Protein AF-A0A6C0IT51-F1 (afdb_monomer_lite)

Foldseek 3Di:
DDDDDPPPPPPPDCPPDPQPFDQDPVRDTASEQEDDLCLQQDDPVGDRRYAAYPVRDHNVQWDQDPNDIDGPVCVVVCVVPVVCVQQQWDDDPPDPDTDGDDDDPPDPPPPPPPDD

Structure (mmCIF, N/CA/C/O backbone):
data_AF-A0A6C0IT51-F1
#
_entry.id   AF-A0A6C0IT51-F1
#
loop_
_atom_site.group_PDB
_atom_site.id
_atom_site.type_symbol
_atom_site.label_atom_id
_atom_site.label_alt_id
_atom_site.label_comp_id
_atom_site.label_asym_id
_atom_site.label_entity_id
_atom_site.label_seq_id
_atom_site.pdbx_PDB_ins_code
_atom_site.Cartn_x
_atom_site.Cartn_y
_atom_site.Cartn_z
_atom_site.occupancy
_atom_site.B_iso_or_equiv
_atom_site.auth_seq_id
_atom_site.auth_comp_id
_atom_site.auth_asym_id
_atom_site.auth_atom_id
_atom_site.pdbx_PDB_model_num
ATOM 1 N N . MET A 1 1 ? 25.905 -51.173 -54.028 1.00 41.44 1 MET A N 1
ATOM 2 C CA . MET A 1 1 ? 26.150 -50.757 -52.637 1.00 41.44 1 MET A CA 1
ATOM 3 C C . MET A 1 1 ? 25.634 -49.344 -52.518 1.00 41.44 1 MET A C 1
ATOM 5 O O . MET A 1 1 ? 26.026 -48.510 -53.316 1.00 41.44 1 MET A O 1
ATOM 9 N N . SER A 1 2 ? 24.638 -49.159 -51.663 1.00 43.78 2 SER A N 1
ATOM 10 C CA . SER A 1 2 ? 23.964 -47.894 -51.388 1.00 43.78 2 SER A CA 1
ATOM 11 C C . SER A 1 2 ? 24.904 -46.983 -50.609 1.00 43.78 2 SER A C 1
ATOM 13 O O . SER A 1 2 ? 25.292 -47.324 -49.494 1.00 43.78 2 SER A O 1
ATOM 15 N N . GLU A 1 3 ? 25.291 -45.867 -51.215 1.00 51.34 3 GLU A N 1
ATOM 16 C CA . GLU A 1 3 ? 26.036 -44.810 -50.540 1.00 51.34 3 GLU A CA 1
ATOM 17 C C . GLU A 1 3 ? 25.063 -44.067 -49.621 1.00 51.34 3 GLU A C 1
ATOM 19 O O . GLU A 1 3 ? 24.093 -43.457 -50.066 1.00 51.34 3 GLU A O 1
ATOM 24 N N . GLU A 1 4 ? 25.267 -44.231 -48.316 1.00 54.91 4 GLU A N 1
ATOM 25 C CA . GLU A 1 4 ? 24.494 -43.570 -47.274 1.00 54.91 4 GLU A CA 1
ATOM 26 C C . GLU A 1 4 ? 24.822 -42.072 -47.287 1.00 54.91 4 GLU A C 1
ATOM 28 O O . GLU A 1 4 ? 25.916 -41.650 -46.909 1.00 54.91 4 GLU A O 1
ATOM 33 N N . GLU A 1 5 ? 23.863 -41.260 -47.736 1.00 49.94 5 GLU A N 1
ATOM 34 C CA . GLU A 1 5 ? 23.883 -39.809 -47.570 1.00 49.94 5 GLU A CA 1
ATOM 35 C C . GLU A 1 5 ? 23.868 -39.472 -46.076 1.00 49.94 5 GLU A C 1
ATOM 37 O O . GLU A 1 5 ? 22.818 -39.455 -45.423 1.00 49.94 5 GLU A O 1
ATOM 42 N N . VAL A 1 6 ? 25.049 -39.183 -45.530 1.00 56.72 6 VAL A N 1
ATOM 43 C CA . VAL A 1 6 ? 25.208 -38.602 -44.198 1.00 56.72 6 VAL A CA 1
ATOM 44 C C . VAL A 1 6 ? 24.621 -37.193 -44.241 1.00 56.72 6 VAL A C 1
ATOM 46 O O . VAL A 1 6 ? 25.297 -36.214 -44.553 1.00 56.72 6 VAL A O 1
ATOM 49 N N .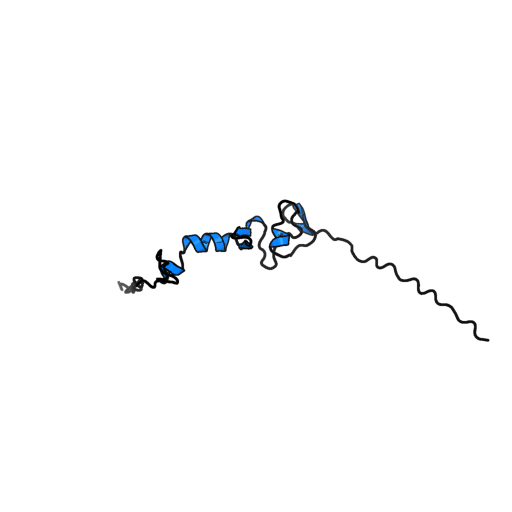 HIS A 1 7 ? 23.323 -37.102 -43.963 1.00 50.97 7 HIS A N 1
ATOM 50 C CA . HIS A 1 7 ? 22.640 -35.847 -43.702 1.00 50.97 7 HIS A CA 1
ATOM 51 C C . HIS A 1 7 ? 23.282 -35.220 -42.464 1.00 50.97 7 HIS A C 1
ATOM 53 O O . HIS A 1 7 ? 22.990 -35.594 -41.324 1.00 50.97 7 HIS A O 1
ATOM 59 N N . ASN A 1 8 ? 24.185 -34.271 -42.701 1.00 60.81 8 ASN A N 1
ATOM 60 C CA . ASN A 1 8 ? 24.641 -33.331 -41.694 1.00 60.81 8 ASN A CA 1
ATOM 61 C C . ASN A 1 8 ? 23.416 -32.544 -41.224 1.00 60.81 8 ASN A C 1
ATOM 63 O O . ASN A 1 8 ? 23.010 -31.565 -41.844 1.00 60.81 8 ASN A O 1
ATOM 67 N N . ASN A 1 9 ? 22.807 -33.003 -40.133 1.00 58.25 9 ASN A N 1
ATOM 68 C CA . ASN A 1 9 ? 21.866 -32.208 -39.364 1.00 58.25 9 ASN A CA 1
ATOM 69 C C . ASN A 1 9 ? 22.667 -31.086 -38.691 1.00 58.25 9 ASN A C 1
ATOM 71 O O . ASN A 1 9 ? 23.045 -31.191 -37.523 1.00 58.25 9 ASN A O 1
ATOM 75 N N . GLU A 1 10 ? 22.964 -30.034 -39.454 1.00 49.19 10 GLU A N 1
ATOM 76 C CA . GLU A 1 10 ? 23.263 -28.718 -38.907 1.00 49.19 10 GLU A CA 1
ATOM 77 C C . GLU A 1 10 ? 22.105 -28.361 -37.978 1.00 49.19 10 GLU A C 1
ATOM 79 O O . GLU A 1 10 ? 20.976 -28.115 -38.404 1.00 49.19 10 GLU A O 1
ATOM 84 N N . MET A 1 11 ? 22.378 -28.440 -36.677 1.00 48.41 11 MET A N 1
ATOM 85 C CA . MET A 1 11 ? 21.471 -27.950 -35.655 1.00 48.41 11 MET A CA 1
ATOM 86 C C . MET A 1 11 ? 21.187 -26.484 -35.990 1.00 48.41 11 MET A C 1
ATOM 88 O O . MET A 1 11 ? 22.136 -25.697 -36.002 1.00 48.41 11 MET A O 1
ATOM 92 N N . PRO A 1 12 ? 19.932 -26.095 -36.272 1.00 56.84 12 PRO A N 1
ATOM 93 C CA . PRO A 1 12 ? 19.618 -24.697 -36.487 1.00 56.84 12 PRO A CA 1
ATOM 94 C C . PRO A 1 12 ? 20.016 -23.941 -35.224 1.00 56.84 12 PRO A C 1
ATOM 96 O O . PRO A 1 12 ? 19.596 -24.296 -34.116 1.00 56.84 12 PRO A O 1
ATOM 99 N N . GLU A 1 13 ? 20.855 -22.922 -35.390 1.00 50.69 13 GLU A N 1
ATOM 100 C CA . GLU A 1 13 ? 21.138 -21.963 -34.338 1.00 50.69 13 GLU A CA 1
ATOM 101 C C . GLU A 1 13 ? 19.794 -21.436 -33.835 1.00 50.69 13 GLU A C 1
ATOM 103 O O . GLU A 1 13 ? 19.048 -20.757 -34.541 1.00 50.69 13 GLU A O 1
ATOM 108 N N . MET A 1 14 ? 19.429 -21.827 -32.617 1.00 49.62 14 MET A N 1
ATOM 109 C CA . MET A 1 14 ? 18.261 -21.285 -31.948 1.00 49.62 14 MET A CA 1
ATOM 110 C C . MET A 1 14 ? 18.578 -19.820 -31.644 1.00 49.62 14 MET A C 1
ATOM 112 O O . MET A 1 1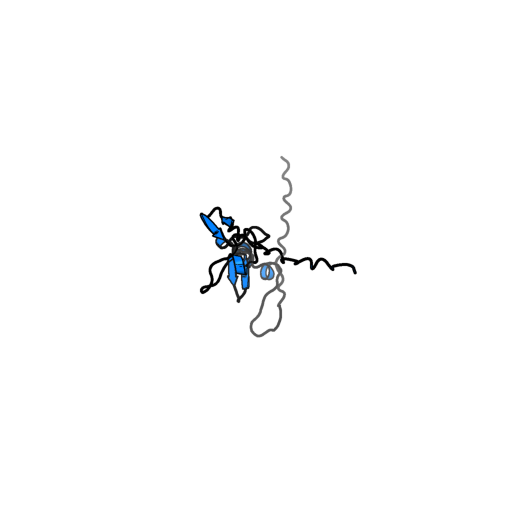4 ? 19.077 -19.509 -30.561 1.00 49.62 14 MET A O 1
ATOM 116 N N . GLU A 1 15 ? 18.281 -18.917 -32.584 1.00 45.97 15 GLU A N 1
ATOM 117 C CA . GLU A 1 15 ? 18.191 -17.461 -32.395 1.00 45.97 15 GLU A CA 1
ATOM 118 C C . GLU A 1 15 ? 17.023 -17.132 -31.435 1.00 45.97 15 GLU A C 1
ATOM 120 O O . GLU A 1 15 ? 16.054 -16.437 -31.738 1.00 45.97 15 GLU A O 1
ATOM 125 N N . GLY A 1 16 ? 17.057 -17.720 -30.243 1.00 44.34 16 GLY A N 1
ATOM 126 C CA . GLY A 1 16 ? 16.009 -17.685 -29.244 1.00 44.34 16 GLY A CA 1
ATOM 127 C C . GLY A 1 16 ? 16.315 -16.644 -28.184 1.00 44.34 16 GLY A C 1
ATOM 128 O O . GLY A 1 16 ? 16.844 -16.973 -27.127 1.00 44.34 16 GLY A O 1
ATOM 129 N N . GLY A 1 17 ? 15.909 -15.399 -28.432 1.00 41.16 17 GLY A N 1
ATOM 130 C CA . GLY A 1 17 ? 15.693 -14.442 -27.349 1.00 41.16 17 GLY A CA 1
ATOM 131 C C . GLY A 1 17 ? 16.090 -13.014 -27.668 1.00 41.16 17 GLY A C 1
ATOM 132 O O . GLY A 1 17 ? 16.914 -12.435 -26.961 1.00 41.16 17 GLY A O 1
ATOM 133 N N . SER A 1 18 ? 15.464 -12.389 -28.666 1.00 45.12 18 SER A N 1
ATOM 134 C CA . SER A 1 18 ? 15.446 -10.930 -28.704 1.00 45.12 18 SER A CA 1
ATOM 135 C C . SER A 1 18 ? 14.792 -10.437 -27.404 1.00 45.12 18 SER A C 1
ATOM 137 O O . SER A 1 18 ? 13.582 -10.541 -27.197 1.00 45.12 18 SER A O 1
ATOM 139 N N . HIS A 1 19 ? 15.612 -9.949 -26.466 1.00 57.28 19 HIS A N 1
ATOM 140 C CA . HIS A 1 19 ? 15.166 -9.247 -25.266 1.00 57.28 19 HIS A CA 1
ATOM 141 C C . HIS A 1 19 ? 14.465 -7.956 -25.708 1.00 57.28 19 HIS A C 1
ATOM 143 O O . HIS A 1 19 ? 15.039 -6.869 -25.658 1.00 57.28 19 HIS A O 1
ATOM 149 N N . HIS A 1 20 ? 13.222 -8.054 -26.180 1.00 70.44 20 HIS A N 1
ATOM 150 C CA . HIS A 1 20 ? 12.395 -6.893 -26.458 1.00 70.44 20 HIS A CA 1
ATOM 151 C C . HIS A 1 20 ? 12.087 -6.211 -25.120 1.00 70.44 20 HIS A C 1
ATOM 153 O O . HIS A 1 20 ? 11.159 -6.571 -24.389 1.00 70.44 20 HIS A O 1
ATOM 159 N N . MET A 1 21 ? 12.932 -5.240 -24.777 1.00 81.50 21 MET A N 1
ATOM 160 C CA . MET A 1 21 ? 12.804 -4.430 -23.578 1.00 81.50 21 MET A CA 1
ATOM 161 C C . MET A 1 21 ? 11.568 -3.544 -23.721 1.00 81.50 21 MET A C 1
ATOM 163 O O . MET A 1 21 ? 11.493 -2.662 -24.575 1.00 81.50 21 MET A O 1
ATOM 167 N N . PHE A 1 22 ? 10.587 -3.755 -22.852 1.00 86.88 22 PHE A N 1
ATOM 168 C CA . PHE A 1 22 ? 9.382 -2.947 -22.806 1.00 86.88 22 PHE A CA 1
ATOM 169 C C . PHE A 1 22 ? 9.713 -1.528 -22.328 1.00 86.88 22 PHE A C 1
ATOM 171 O O . PHE A 1 22 ? 10.198 -1.333 -21.210 1.00 86.88 22 PHE A O 1
ATOM 178 N N . LYS A 1 23 ? 9.403 -0.519 -23.146 1.00 90.56 23 LYS A N 1
ATOM 179 C CA . LYS A 1 23 ? 9.476 0.889 -22.747 1.00 90.56 23 LYS A CA 1
ATOM 180 C C . LYS A 1 23 ? 8.183 1.293 -22.039 1.00 90.56 23 LYS A C 1
ATOM 182 O O . LYS A 1 23 ? 7.106 1.284 -22.628 1.00 90.56 23 LYS A O 1
ATOM 187 N N . GLY A 1 24 ? 8.292 1.632 -20.758 1.00 87.38 24 GLY A N 1
ATOM 188 C CA . GLY A 1 24 ? 7.160 2.075 -19.953 1.00 87.38 24 GLY A CA 1
ATOM 189 C C . GLY A 1 24 ? 6.740 3.524 -20.248 1.00 87.38 24 GLY A C 1
ATOM 190 O O . GLY A 1 24 ? 7.542 4.301 -20.770 1.00 87.38 24 GLY A O 1
ATOM 191 N N . PRO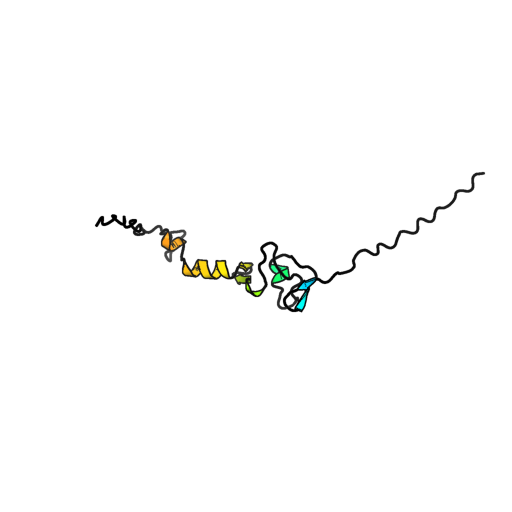 A 1 25 ? 5.524 3.924 -19.829 1.00 89.31 25 PRO A N 1
ATOM 192 C CA . PRO A 1 25 ? 5.049 5.314 -19.878 1.00 89.31 25 PRO A CA 1
ATOM 193 C C . PRO A 1 25 ? 5.982 6.298 -19.161 1.00 89.31 25 PRO A C 1
ATOM 195 O O . PRO A 1 25 ? 6.090 7.458 -19.534 1.00 89.31 25 PRO A O 1
ATOM 198 N N . ASP A 1 26 ? 6.701 5.809 -18.149 1.00 85.25 26 ASP A N 1
ATOM 199 C CA . ASP A 1 26 ? 7.679 6.564 -17.365 1.00 85.25 26 ASP A CA 1
ATOM 200 C C . ASP A 1 26 ? 8.991 6.841 -18.140 1.00 85.25 26 ASP A C 1
ATOM 202 O O . ASP A 1 26 ? 9.937 7.384 -17.570 1.00 85.25 26 ASP A O 1
ATOM 206 N N . GLY A 1 27 ? 9.099 6.393 -19.398 1.00 87.12 27 GLY A N 1
ATOM 207 C CA . GLY A 1 27 ? 10.288 6.518 -20.251 1.00 87.12 27 GLY A CA 1
ATOM 208 C C . GLY A 1 27 ? 11.389 5.483 -19.983 1.00 87.12 27 GLY A C 1
ATOM 209 O O . GLY A 1 27 ? 12.385 5.452 -20.700 1.00 87.12 27 GLY A O 1
ATOM 210 N N . LYS A 1 28 ? 11.215 4.621 -18.975 1.00 88.38 28 LYS A N 1
ATOM 211 C CA . LYS A 1 28 ? 12.192 3.602 -18.554 1.00 88.38 28 LYS A CA 1
ATOM 212 C C . LYS A 1 28 ? 11.997 2.282 -19.292 1.00 88.38 28 LYS A C 1
ATOM 214 O O . LYS A 1 28 ? 10.871 1.929 -19.638 1.00 88.38 28 LYS A O 1
ATOM 219 N N . THR A 1 29 ? 13.083 1.539 -19.474 1.00 90.25 29 THR A N 1
ATOM 220 C CA . THR A 1 29 ? 13.074 0.204 -20.077 1.00 90.25 29 THR A CA 1
ATOM 221 C C . THR A 1 29 ? 13.007 -0.887 -19.012 1.00 90.25 29 THR A C 1
ATOM 223 O O . THR A 1 29 ? 13.652 -0.808 -17.964 1.00 90.25 29 THR A O 1
ATOM 226 N N . TYR A 1 30 ? 12.200 -1.906 -19.284 1.00 90.38 30 TYR A N 1
ATOM 227 C CA . TYR A 1 30 ? 11.944 -3.047 -18.413 1.00 90.38 30 TYR A CA 1
ATOM 228 C C . TYR A 1 30 ? 12.068 -4.337 -19.218 1.00 90.38 30 TYR A C 1
ATOM 230 O O . TYR A 1 30 ? 11.796 -4.348 -20.414 1.00 90.38 30 TYR A O 1
ATOM 238 N N . MET A 1 31 ? 12.423 -5.437 -18.559 1.00 91.19 31 MET A N 1
ATOM 239 C CA . MET A 1 31 ? 12.449 -6.755 -19.200 1.00 91.19 31 MET A CA 1
ATOM 240 C C . MET A 1 31 ? 11.038 -7.215 -19.578 1.00 91.19 31 MET A C 1
ATOM 242 O O . MET A 1 31 ? 10.858 -7.910 -20.569 1.00 91.19 31 MET A O 1
ATOM 246 N N . SER A 1 32 ? 10.026 -6.818 -18.800 1.00 91.31 32 SER A N 1
ATOM 247 C CA . SER A 1 32 ? 8.629 -7.134 -19.090 1.00 91.31 32 SER A CA 1
ATOM 248 C C . SER A 1 32 ? 7.670 -6.007 -18.696 1.00 91.31 32 SER A C 1
ATOM 250 O O . SER A 1 32 ? 7.914 -5.211 -17.783 1.00 91.31 32 SER A O 1
ATOM 252 N N . LYS A 1 33 ? 6.514 -5.950 -19.368 1.00 92.81 33 LYS A N 1
ATOM 253 C CA . LYS A 1 33 ? 5.412 -5.046 -18.995 1.00 92.81 33 LYS A CA 1
ATOM 254 C C . LYS A 1 33 ? 4.787 -5.442 -17.655 1.00 92.81 33 LYS A C 1
ATOM 256 O O . LYS A 1 33 ? 4.477 -4.582 -16.829 1.00 92.81 33 LYS A O 1
ATOM 261 N N . THR A 1 34 ? 4.629 -6.745 -17.442 1.00 94.31 34 THR A N 1
ATOM 262 C CA . THR A 1 34 ? 3.946 -7.322 -16.285 1.00 94.31 34 THR A CA 1
ATOM 263 C C . THR A 1 34 ? 4.871 -8.273 -15.534 1.00 94.31 34 THR A C 1
ATOM 265 O O . THR A 1 34 ? 5.592 -9.057 -16.148 1.00 94.31 34 THR A O 1
ATOM 268 N N . GLY A 1 35 ? 4.844 -8.225 -14.203 1.00 93.75 35 GLY A N 1
ATOM 269 C CA . GLY A 1 35 ? 5.624 -9.127 -13.359 1.00 93.75 35 GLY A CA 1
ATOM 270 C C . GLY A 1 35 ? 5.085 -9.262 -11.938 1.00 93.75 35 GLY A C 1
ATOM 271 O O . GLY A 1 35 ? 4.002 -8.778 -11.588 1.00 93.75 35 GLY A O 1
ATOM 272 N N . SER A 1 36 ? 5.855 -9.932 -11.086 1.00 95.12 36 SER A N 1
ATOM 273 C CA . SER A 1 36 ? 5.540 -10.058 -9.664 1.00 95.12 36 SER A CA 1
ATOM 274 C C . SER A 1 36 ? 5.742 -8.732 -8.920 1.00 95.12 36 SER A C 1
ATOM 276 O O . SER A 1 36 ? 6.497 -7.854 -9.339 1.00 95.12 36 SER A O 1
ATOM 278 N N . ARG A 1 37 ? 5.123 -8.592 -7.739 1.00 95.06 37 ARG A N 1
ATOM 279 C CA . ARG A 1 37 ? 5.321 -7.408 -6.875 1.00 95.06 37 ARG A CA 1
ATOM 280 C C . ARG A 1 37 ? 6.795 -7.146 -6.560 1.00 95.06 37 ARG A C 1
ATOM 282 O O . ARG A 1 37 ? 7.185 -5.990 -6.440 1.00 95.06 37 ARG A O 1
ATOM 289 N N . ARG A 1 38 ? 7.607 -8.202 -6.435 1.00 95.00 38 ARG A N 1
ATOM 290 C CA . ARG A 1 38 ? 9.048 -8.091 -6.177 1.00 95.00 38 ARG A CA 1
ATOM 291 C C . ARG A 1 38 ? 9.800 -7.550 -7.390 1.00 95.00 38 ARG A C 1
ATOM 293 O O . ARG A 1 38 ? 10.613 -6.649 -7.214 1.00 95.00 38 ARG A O 1
ATOM 300 N N . GLN A 1 39 ? 9.487 -8.041 -8.588 1.00 94.69 39 GLN A N 1
ATOM 301 C CA . GLN A 1 39 ? 10.082 -7.569 -9.846 1.00 94.69 39 GLN A CA 1
ATOM 302 C C . GLN A 1 39 ? 9.752 -6.097 -10.125 1.00 94.69 39 GLN A C 1
ATOM 304 O O . GLN A 1 39 ? 10.611 -5.350 -10.579 1.00 94.69 39 GLN A O 1
ATOM 309 N N . VAL A 1 40 ? 8.536 -5.663 -9.785 1.00 96.06 40 VAL A N 1
ATOM 310 C CA . VAL A 1 40 ? 8.095 -4.266 -9.945 1.00 96.06 40 VAL A CA 1
ATOM 311 C C . VAL A 1 40 ? 8.721 -3.333 -8.906 1.00 96.06 40 VAL A C 1
ATOM 313 O O . VAL A 1 40 ? 9.080 -2.196 -9.207 1.00 96.06 40 VAL A O 1
ATOM 316 N N . PHE A 1 41 ? 8.849 -3.785 -7.656 1.00 95.44 41 PHE A N 1
ATOM 317 C CA . PHE A 1 41 ? 9.412 -2.957 -6.588 1.00 95.44 41 PHE A CA 1
ATOM 318 C C . PHE A 1 41 ? 10.939 -2.810 -6.712 1.00 95.44 41 PHE A C 1
ATOM 320 O O . PHE A 1 41 ? 11.478 -1.713 -6.512 1.00 95.44 41 PHE A O 1
ATOM 327 N N . GLY A 1 42 ? 11.620 -3.895 -7.089 1.00 92.00 42 GLY A N 1
ATOM 328 C CA . GLY A 1 42 ? 13.076 -4.011 -7.069 1.00 92.00 42 GLY A CA 1
ATOM 329 C C . GLY A 1 42 ? 13.628 -4.243 -5.659 1.00 92.00 42 GLY A C 1
ATOM 330 O O . GLY A 1 42 ? 12.887 -4.477 -4.699 1.00 92.00 42 GLY A O 1
ATOM 331 N N . THR A 1 43 ? 14.948 -4.187 -5.528 1.00 88.94 43 THR A N 1
ATOM 332 C CA . THR A 1 43 ? 15.662 -4.169 -4.243 1.00 88.94 43 THR A CA 1
ATOM 333 C C . THR A 1 43 ? 16.670 -3.026 -4.243 1.00 88.94 43 THR A C 1
ATOM 335 O O . THR A 1 43 ? 16.822 -2.336 -5.247 1.00 88.94 43 THR A O 1
ATOM 338 N N . SER A 1 44 ? 17.372 -2.809 -3.131 1.00 86.31 44 SER A N 1
ATOM 339 C CA . SER A 1 44 ? 18.479 -1.845 -3.111 1.00 86.31 44 SER A CA 1
ATOM 340 C C . SER A 1 44 ? 19.614 -2.250 -4.060 1.00 86.31 44 SER A C 1
ATOM 342 O O . SER A 1 44 ? 20.255 -1.386 -4.639 1.00 86.31 44 SER A O 1
ATOM 344 N N . ALA A 1 45 ? 19.827 -3.557 -4.252 1.00 88.56 45 ALA A N 1
ATOM 345 C CA . ALA A 1 45 ? 20.876 -4.090 -5.119 1.00 88.56 45 ALA A CA 1
ATOM 346 C C . ALA A 1 45 ? 20.439 -4.248 -6.588 1.00 88.56 45 ALA A C 1
ATOM 348 O O . ALA A 1 45 ? 21.267 -4.164 -7.486 1.00 88.56 45 ALA A O 1
ATOM 349 N N . HIS A 1 46 ? 19.147 -4.482 -6.848 1.00 87.81 46 HIS A N 1
ATOM 350 C CA . HIS A 1 46 ? 18.639 -4.809 -8.183 1.00 87.81 46 HIS A CA 1
ATOM 351 C C . HIS A 1 46 ? 17.543 -3.838 -8.627 1.00 87.81 46 HIS A C 1
ATOM 353 O O . HIS A 1 46 ? 16.558 -3.602 -7.917 1.00 87.81 46 HIS A O 1
ATOM 359 N N . LYS A 1 47 ? 17.686 -3.324 -9.853 1.00 89.19 47 LYS A N 1
ATOM 360 C CA . LYS A 1 47 ? 16.687 -2.470 -10.509 1.00 89.19 47 LYS A CA 1
ATOM 361 C C . LYS A 1 47 ? 15.370 -3.237 -10.740 1.00 89.19 47 LYS A C 1
ATOM 363 O O . LYS A 1 47 ? 15.380 -4.464 -10.833 1.00 89.19 47 LYS A O 1
ATOM 368 N N . PRO A 1 48 ? 14.223 -2.538 -10.819 1.00 91.75 48 PRO A N 1
ATOM 369 C CA . PRO A 1 48 ? 12.954 -3.176 -11.148 1.00 91.75 48 PRO A CA 1
ATOM 370 C C . PRO A 1 48 ? 12.984 -3.715 -12.582 1.00 91.75 48 PRO A C 1
ATOM 372 O O . PRO A 1 48 ? 13.284 -2.972 -13.514 1.00 91.75 48 PRO A O 1
ATOM 375 N N . SER A 1 49 ? 12.663 -4.996 -12.752 1.00 93.12 49 SER A N 1
ATOM 376 C CA . SER A 1 49 ? 12.668 -5.670 -14.055 1.00 93.12 49 SER A CA 1
ATOM 377 C C . SER A 1 49 ? 11.319 -5.612 -14.770 1.00 93.12 49 SER A C 1
ATOM 379 O O . SER A 1 49 ? 11.278 -5.793 -15.983 1.00 93.12 49 SER A O 1
ATOM 381 N N . ALA A 1 50 ? 10.234 -5.324 -14.045 1.00 93.31 50 ALA A N 1
ATOM 382 C CA . ALA A 1 50 ? 8.885 -5.217 -14.590 1.00 93.31 50 ALA A CA 1
ATOM 383 C C . ALA A 1 50 ? 8.257 -3.852 -14.281 1.00 93.31 50 ALA A C 1
ATOM 385 O O . ALA A 1 50 ? 8.495 -3.283 -13.213 1.00 93.31 50 ALA A O 1
ATOM 386 N N . TYR A 1 51 ? 7.419 -3.345 -15.187 1.00 94.31 51 TYR A N 1
ATOM 387 C CA . TYR A 1 51 ? 6.755 -2.050 -14.999 1.00 94.31 51 TYR A CA 1
ATOM 388 C C . TYR A 1 51 ? 5.588 -2.113 -14.000 1.00 94.31 51 TYR A C 1
ATOM 390 O O . TYR A 1 51 ? 5.523 -1.324 -13.053 1.00 94.31 51 TYR A O 1
ATOM 398 N N . ALA A 1 52 ? 4.668 -3.059 -14.200 1.00 94.81 52 ALA A N 1
ATOM 399 C CA . ALA A 1 52 ? 3.455 -3.190 -13.400 1.00 94.81 52 ALA A CA 1
ATOM 400 C C . ALA A 1 52 ? 3.202 -4.637 -12.966 1.00 94.81 52 ALA A C 1
ATOM 402 O O . ALA A 1 52 ? 3.711 -5.600 -13.538 1.00 94.81 52 ALA A O 1
ATOM 403 N N . THR A 1 53 ? 2.400 -4.805 -11.919 1.00 96.69 53 THR A N 1
ATOM 404 C CA . THR A 1 53 ? 1.898 -6.134 -11.540 1.00 96.69 53 THR A CA 1
ATOM 405 C C . THR A 1 53 ? 0.765 -6.575 -12.464 1.00 96.69 53 THR A C 1
ATOM 407 O O . THR A 1 53 ? 0.199 -5.750 -13.178 1.00 96.69 53 THR A O 1
ATOM 410 N N . SER A 1 54 ? 0.368 -7.850 -12.411 1.00 93.19 54 SER A N 1
ATOM 411 C CA . SER A 1 54 ? -0.815 -8.340 -13.144 1.00 93.19 54 SER A CA 1
ATOM 412 C C . SER A 1 54 ? -2.091 -7.543 -12.843 1.00 93.19 54 SER A C 1
ATOM 414 O O . SER A 1 54 ? -2.946 -7.402 -13.704 1.00 93.19 54 SER A O 1
ATOM 416 N N . GLY A 1 55 ? -2.195 -6.960 -11.643 1.00 92.75 55 GLY A N 1
ATOM 417 C CA . GLY A 1 55 ? -3.296 -6.078 -11.242 1.00 92.75 55 GLY A CA 1
ATOM 418 C C . GLY A 1 55 ? -3.060 -4.586 -11.503 1.00 92.75 55 GLY A C 1
ATOM 419 O O . GLY A 1 55 ? -3.691 -3.766 -10.842 1.00 92.75 55 GLY A O 1
ATOM 420 N N . GLY A 1 56 ? -2.104 -4.215 -12.359 1.00 94.12 56 GLY A N 1
ATOM 421 C CA . GLY A 1 56 ? -1.851 -2.821 -12.746 1.00 94.12 56 GLY A CA 1
ATOM 422 C C . GLY A 1 56 ? -1.169 -1.948 -11.685 1.00 94.12 56 GLY A C 1
ATOM 423 O O . GLY A 1 56 ? -1.029 -0.748 -11.887 1.00 94.12 56 GLY A O 1
ATOM 424 N N . LEU A 1 57 ? -0.728 -2.514 -10.554 1.00 96.31 57 LEU A N 1
ATOM 425 C CA . LEU A 1 57 ? -0.007 -1.741 -9.532 1.00 96.31 57 LEU A CA 1
ATOM 426 C C . LEU A 1 57 ? 1.412 -1.425 -10.002 1.00 96.31 57 LEU A C 1
ATOM 428 O O . LEU A 1 57 ? 2.164 -2.350 -10.328 1.00 96.31 57 LEU A O 1
ATOM 432 N N . THR A 1 58 ? 1.774 -0.145 -9.957 1.00 95.38 58 THR A N 1
ATOM 433 C CA . THR A 1 58 ? 3.131 0.341 -10.231 1.00 95.38 58 THR A CA 1
ATOM 434 C C . THR A 1 58 ? 3.958 0.395 -8.947 1.00 95.38 58 THR A C 1
ATOM 436 O O . THR A 1 58 ? 3.444 0.220 -7.837 1.00 95.38 58 THR A O 1
ATOM 439 N N . LYS A 1 59 ? 5.254 0.704 -9.061 1.00 93.88 59 LYS A N 1
ATOM 440 C CA . LYS A 1 59 ? 6.137 0.864 -7.894 1.00 93.88 59 LYS A CA 1
ATOM 441 C C . LYS A 1 59 ? 5.616 1.891 -6.875 1.00 93.88 59 LYS A C 1
ATOM 443 O O . LYS A 1 59 ? 5.771 1.673 -5.677 1.00 93.88 59 LYS A O 1
ATOM 448 N N . LYS A 1 60 ? 4.962 2.972 -7.323 1.00 94.69 60 LYS A N 1
ATOM 449 C CA . LYS A 1 60 ? 4.406 4.031 -6.450 1.00 94.69 60 LYS A CA 1
ATOM 450 C C . LYS A 1 60 ? 3.247 3.530 -5.574 1.00 94.69 60 LYS A C 1
ATOM 452 O O . LYS A 1 60 ? 3.009 4.064 -4.486 1.00 94.69 60 LYS A O 1
ATOM 457 N N . ASP A 1 61 ? 2.559 2.488 -6.034 1.00 96.06 61 ASP A N 1
ATOM 458 C CA . ASP A 1 61 ? 1.399 1.884 -5.376 1.00 96.06 61 ASP A CA 1
ATOM 459 C C . ASP A 1 61 ? 1.775 0.750 -4.418 1.00 96.06 61 ASP A C 1
ATOM 461 O O . ASP A 1 61 ? 0.900 0.179 -3.761 1.00 96.06 61 ASP A O 1
ATOM 465 N N . LEU A 1 62 ? 3.061 0.408 -4.326 1.00 96.44 62 LEU A N 1
ATOM 466 C CA . LEU A 1 62 ? 3.587 -0.667 -3.495 1.00 96.44 62 LEU A CA 1
ATOM 467 C C . LEU A 1 62 ? 4.391 -0.106 -2.318 1.00 96.44 62 LEU A C 1
ATOM 469 O O . LEU A 1 62 ? 5.013 0.950 -2.396 1.00 96.44 62 LEU A O 1
ATOM 473 N N . VAL A 1 63 ? 4.373 -0.826 -1.200 1.00 96.12 63 VAL A N 1
ATOM 474 C CA . VAL A 1 63 ? 5.136 -0.492 0.007 1.00 96.12 63 VAL A CA 1
ATOM 475 C C . VAL A 1 63 ? 5.643 -1.766 0.670 1.00 96.12 63 VAL A C 1
ATOM 477 O O . VAL A 1 63 ? 4.961 -2.792 0.654 1.00 96.12 63 VAL A O 1
ATOM 480 N N . MET A 1 64 ? 6.832 -1.707 1.265 1.00 94.81 64 MET A N 1
ATOM 481 C CA . MET A 1 64 ? 7.364 -2.799 2.072 1.00 94.81 64 MET A CA 1
ATOM 482 C C . MET A 1 64 ? 6.824 -2.692 3.502 1.00 94.81 64 MET A C 1
ATOM 484 O O . MET A 1 64 ? 6.975 -1.670 4.164 1.00 94.81 64 MET A O 1
ATOM 488 N N . SER A 1 65 ? 6.155 -3.739 3.970 1.00 94.50 65 SER A N 1
ATOM 489 C CA . SER A 1 65 ? 5.579 -3.827 5.307 1.00 94.50 65 SER A CA 1
ATOM 490 C C . SER A 1 65 ? 5.823 -5.223 5.859 1.00 94.50 65 SER A C 1
ATOM 492 O O . SER A 1 65 ? 5.480 -6.203 5.203 1.00 94.50 65 SER A O 1
ATOM 494 N N . HIS A 1 66 ? 6.410 -5.315 7.055 1.00 92.56 66 HIS A N 1
ATOM 495 C CA . HIS A 1 66 ? 6.681 -6.588 7.737 1.00 92.56 66 HIS A CA 1
ATOM 496 C C . HIS A 1 66 ? 7.360 -7.627 6.814 1.00 92.56 66 HIS A C 1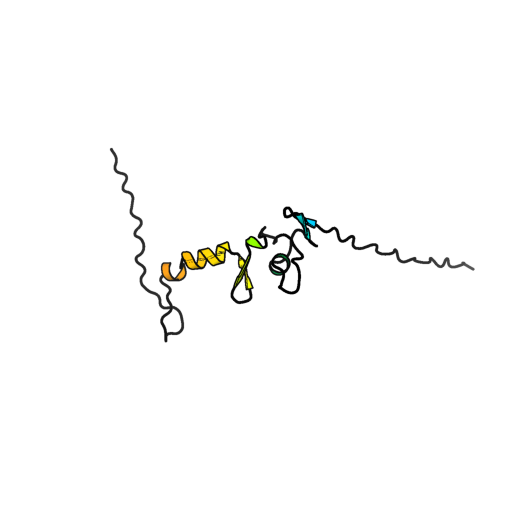
ATOM 498 O O . HIS A 1 66 ? 6.920 -8.769 6.713 1.00 92.56 66 HIS A O 1
ATOM 504 N N . GLY A 1 67 ? 8.372 -7.196 6.047 1.00 93.12 67 GLY A N 1
ATOM 505 C CA . GLY A 1 67 ? 9.113 -8.047 5.103 1.00 93.12 67 GLY A CA 1
ATOM 506 C C . GLY A 1 67 ? 8.383 -8.395 3.797 1.00 93.12 67 GLY A C 1
ATOM 507 O O . GLY A 1 67 ? 8.949 -9.065 2.936 1.00 93.12 67 GLY A O 1
ATOM 508 N N . ARG A 1 68 ? 7.143 -7.932 3.599 1.00 94.38 68 ARG A N 1
ATOM 509 C CA . ARG A 1 68 ? 6.338 -8.210 2.399 1.00 94.38 68 ARG A CA 1
ATOM 510 C C . ARG A 1 68 ? 6.033 -6.939 1.618 1.00 94.38 68 ARG A C 1
ATOM 512 O O . ARG A 1 68 ? 5.818 -5.875 2.189 1.00 94.38 68 ARG A O 1
ATOM 519 N N . ILE A 1 69 ? 5.962 -7.059 0.295 1.00 95.81 69 ILE A N 1
ATOM 520 C CA . ILE A 1 69 ? 5.552 -5.957 -0.581 1.00 95.81 69 ILE A CA 1
ATOM 521 C C . ILE A 1 69 ? 4.029 -6.000 -0.728 1.00 95.81 69 ILE A C 1
ATOM 523 O O . ILE A 1 69 ? 3.473 -6.928 -1.319 1.00 95.81 69 ILE A O 1
ATOM 527 N N . VAL A 1 70 ? 3.352 -4.994 -0.184 1.00 95.50 70 VAL A N 1
ATOM 528 C CA . VAL A 1 70 ? 1.888 -4.877 -0.144 1.00 95.50 70 VAL A CA 1
ATOM 529 C C . VAL A 1 70 ? 1.424 -3.626 -0.887 1.00 95.50 70 VAL A C 1
ATOM 531 O O . VAL A 1 70 ? 2.203 -2.706 -1.122 1.00 95.50 70 VAL A O 1
ATOM 534 N N . SER A 1 71 ? 0.140 -3.554 -1.252 1.00 96.06 71 SER A N 1
ATOM 535 C CA . SER A 1 71 ? -0.390 -2.326 -1.860 1.00 96.06 71 SER A CA 1
ATOM 536 C C . SER A 1 71 ? -0.492 -1.202 -0.821 1.00 96.06 71 SER A C 1
ATOM 538 O O . SER A 1 71 ? -1.072 -1.395 0.258 1.00 96.06 71 SER A O 1
ATOM 540 N N . LYS A 1 72 ? -0.037 -0.006 -1.186 1.00 96.25 72 LYS A N 1
ATOM 541 C CA . LYS A 1 72 ? -0.093 1.220 -0.386 1.00 96.25 72 LYS A CA 1
ATOM 542 C C . LYS A 1 72 ? -1.523 1.568 0.029 1.00 96.25 72 LYS A C 1
ATOM 544 O O . LYS A 1 72 ? -1.769 1.840 1.203 1.00 96.25 72 LYS A O 1
ATOM 549 N N . LYS A 1 73 ? -2.489 1.467 -0.894 1.00 95.06 73 LYS A N 1
ATOM 550 C CA . LYS A 1 73 ? -3.913 1.741 -0.619 1.00 95.06 73 LYS A CA 1
ATOM 551 C C . LYS A 1 73 ? -4.457 0.870 0.518 1.00 95.06 73 LYS A C 1
ATOM 553 O O . LYS A 1 73 ? -5.069 1.392 1.449 1.00 95.06 73 LYS A O 1
ATOM 558 N N . LYS A 1 74 ? -4.205 -0.446 0.490 1.00 93.25 74 LYS A N 1
ATOM 559 C CA . LYS A 1 74 ? -4.662 -1.368 1.549 1.00 93.25 74 LYS A CA 1
ATOM 560 C C . LYS A 1 74 ? -3.952 -1.126 2.881 1.00 93.25 74 LYS A C 1
ATOM 562 O O . LYS A 1 74 ? -4.610 -1.144 3.915 1.00 93.25 74 LYS A O 1
ATOM 567 N N . HIS A 1 75 ? -2.647 -0.847 2.864 1.00 94.19 75 HIS A N 1
ATOM 568 C CA . HIS A 1 75 ? -1.893 -0.537 4.083 1.00 94.19 75 HIS A CA 1
ATOM 569 C C . HIS A 1 75 ? -2.425 0.725 4.787 1.00 94.19 75 HIS A C 1
ATOM 571 O O . HIS A 1 75 ? -2.630 0.719 6.000 1.00 94.19 75 HIS A O 1
ATOM 577 N N . LEU A 1 76 ? -2.706 1.791 4.031 1.00 93.56 76 LEU A N 1
ATOM 578 C CA . LEU A 1 76 ? -3.224 3.046 4.586 1.00 93.56 76 LEU A CA 1
ATOM 579 C C . LEU A 1 76 ? -4.673 2.920 5.078 1.00 93.56 76 LEU A C 1
ATOM 581 O O . LEU A 1 76 ? -4.993 3.379 6.172 1.00 93.56 76 LEU A O 1
ATOM 585 N N . THR A 1 77 ? -5.548 2.289 4.293 1.00 93.88 77 THR A N 1
ATOM 586 C CA . THR A 1 77 ? -6.965 2.107 4.663 1.00 93.88 77 THR A CA 1
ATOM 587 C C . THR A 1 77 ? -7.127 1.222 5.893 1.00 93.88 77 THR A C 1
ATOM 589 O O . THR A 1 77 ? -7.893 1.575 6.783 1.00 93.88 77 THR A O 1
ATOM 592 N N . ALA A 1 78 ? -6.346 0.144 6.020 1.00 90.19 78 ALA A N 1
ATOM 593 C CA . ALA A 1 78 ? -6.403 -0.736 7.187 1.00 90.19 78 ALA A CA 1
ATOM 594 C C . ALA A 1 78 ? -6.140 0.007 8.512 1.00 90.19 78 ALA A C 1
ATOM 596 O O . ALA A 1 78 ? -6.864 -0.217 9.483 1.00 90.19 78 ALA A O 1
ATOM 597 N N . LYS A 1 79 ? -5.160 0.927 8.542 1.00 86.56 79 LYS A N 1
ATOM 598 C CA . LYS A 1 79 ? -4.850 1.747 9.730 1.00 86.56 79 LYS A CA 1
ATOM 599 C C . LYS A 1 79 ? -5.945 2.766 10.052 1.00 86.56 79 LYS A C 1
ATOM 601 O O . LYS A 1 79 ? -6.204 3.026 11.222 1.00 86.56 79 LYS A O 1
ATOM 606 N N . LYS A 1 80 ? -6.586 3.329 9.024 1.00 90.75 80 LYS A N 1
ATOM 607 C CA . LYS A 1 80 ? -7.659 4.325 9.174 1.00 90.75 80 LYS A CA 1
ATOM 608 C C . LYS A 1 80 ? -8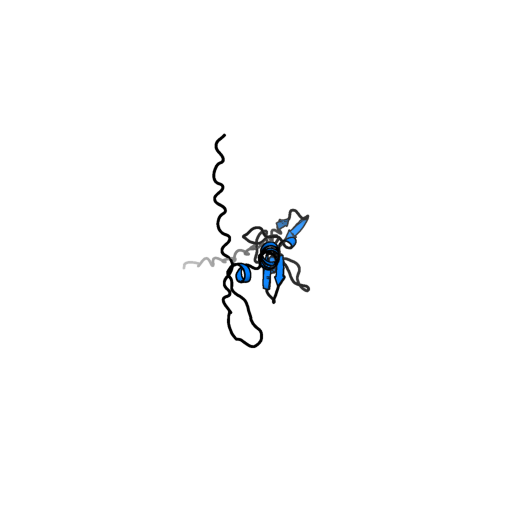.977 3.700 9.626 1.00 90.75 80 LYS A C 1
ATOM 610 O O . LYS A 1 80 ? -9.625 4.213 10.526 1.00 90.75 80 LYS A O 1
ATOM 615 N N . GLU A 1 81 ? -9.375 2.597 9.002 1.00 90.69 81 GLU A N 1
ATOM 616 C CA . GLU A 1 81 ? -10.691 1.986 9.214 1.00 90.69 81 GLU A CA 1
ATOM 617 C C . GLU A 1 81 ? -10.804 1.247 10.547 1.00 90.69 81 GLU A C 1
ATOM 619 O O . GLU A 1 81 ? -11.920 1.045 11.023 1.00 90.69 81 GLU A O 1
ATOM 624 N N . LYS A 1 82 ? -9.673 0.788 11.110 1.00 90.44 82 LYS A N 1
ATOM 625 C CA . LYS A 1 82 ? -9.615 -0.009 12.347 1.00 90.44 82 LYS A CA 1
ATOM 626 C C . LYS A 1 82 ? -10.710 -1.083 12.395 1.00 90.44 82 LYS A C 1
ATOM 628 O O . LYS A 1 82 ? -11.451 -1.223 13.366 1.00 90.44 82 LYS A O 1
ATOM 633 N N . ARG A 1 83 ? -10.833 -1.839 11.298 1.00 90.62 83 ARG A N 1
ATOM 634 C CA . ARG A 1 83 ? -11.967 -2.745 11.032 1.00 90.62 83 ARG A CA 1
ATOM 635 C C . ARG A 1 83 ? -12.279 -3.701 12.188 1.00 90.62 83 ARG A C 1
ATOM 637 O O . ARG A 1 83 ? -13.443 -3.917 12.500 1.00 90.62 83 ARG A O 1
ATOM 644 N N . LEU A 1 84 ? -11.248 -4.242 12.839 1.00 90.31 84 LEU A N 1
ATOM 645 C CA . LEU A 1 84 ? -11.408 -5.169 13.958 1.00 90.31 84 LEU A CA 1
ATOM 646 C C . LEU A 1 84 ? -12.035 -4.469 15.165 1.00 90.31 84 LEU A C 1
ATOM 648 O O . LEU A 1 84 ? -13.044 -4.947 15.677 1.00 90.31 84 LEU A O 1
ATOM 652 N N . GLU A 1 85 ? -11.527 -3.292 15.532 1.00 90.56 85 GLU A N 1
ATOM 653 C CA . GLU A 1 85 ? -12.082 -2.476 16.616 1.00 90.56 85 GLU A CA 1
ATOM 654 C C . GLU A 1 85 ? -13.536 -2.078 16.326 1.00 90.56 85 GLU A C 1
ATOM 656 O O . GLU A 1 85 ? -14.397 -2.188 17.200 1.00 90.56 85 GLU A O 1
ATOM 661 N N . LYS A 1 86 ? -13.848 -1.704 15.075 1.00 87.69 86 LYS A N 1
ATOM 662 C CA . LYS A 1 86 ? -15.218 -1.383 14.634 1.00 87.69 86 LYS A CA 1
ATOM 663 C C . LYS A 1 86 ? -16.183 -2.562 14.805 1.00 87.69 86 LYS A C 1
ATOM 665 O O . LYS A 1 86 ? -17.348 -2.360 15.145 1.00 87.69 86 LYS A O 1
ATOM 670 N N . HIS A 1 87 ? -15.709 -3.787 14.593 1.00 89.12 87 HIS A N 1
ATOM 671 C CA . HIS A 1 87 ? -16.479 -5.012 14.832 1.00 89.12 87 HIS A CA 1
ATOM 672 C C . HIS A 1 87 ? -16.413 -5.508 16.286 1.00 89.12 87 HIS A C 1
ATOM 674 O O . HIS A 1 87 ? -17.044 -6.511 16.618 1.00 89.12 87 HIS A O 1
ATOM 680 N N . GLY A 1 88 ? -15.713 -4.788 17.162 1.00 91.81 88 GLY A N 1
ATOM 681 C CA . GLY A 1 88 ? -15.651 -5.065 18.592 1.00 91.81 88 GLY A CA 1
ATOM 682 C C . GLY A 1 88 ? -14.511 -5.974 19.012 1.00 91.81 88 GLY A C 1
ATOM 683 O O . GLY A 1 88 ? -14.492 -6.398 20.161 1.00 91.81 88 GLY A O 1
ATOM 684 N N . TYR A 1 89 ? -13.567 -6.277 18.129 1.00 93.25 89 TYR A N 1
ATOM 685 C CA . TYR A 1 89 ? -12.403 -7.102 18.432 1.00 93.25 89 TYR A CA 1
ATOM 686 C C . TYR A 1 89 ? -11.228 -6.222 18.866 1.00 93.25 89 TYR A C 1
ATOM 688 O O . TYR A 1 89 ? -10.728 -5.414 18.085 1.00 93.25 89 TYR A O 1
ATOM 696 N N . PHE A 1 90 ? -10.782 -6.397 20.109 1.00 92.69 90 PHE A N 1
ATOM 697 C CA . PHE A 1 90 ? -9.667 -5.662 20.709 1.00 92.69 90 PHE A CA 1
ATOM 698 C C . PHE A 1 90 ? -8.614 -6.622 21.269 1.00 92.69 90 PHE A C 1
ATOM 700 O O . PHE A 1 90 ? -8.906 -7.788 21.525 1.00 92.69 90 PHE A O 1
ATOM 707 N N . ALA A 1 91 ? -7.406 -6.121 21.512 1.00 92.81 91 ALA A N 1
ATOM 708 C CA . ALA A 1 91 ? -6.373 -6.821 22.272 1.00 92.81 91 ALA A CA 1
ATOM 709 C C . ALA A 1 91 ? -6.235 -6.183 23.666 1.00 92.81 91 ALA A C 1
ATOM 711 O O . ALA A 1 91 ? -6.338 -4.961 23.796 1.00 92.81 91 ALA A O 1
ATOM 712 N N . LYS A 1 92 ? -6.012 -6.992 24.709 1.00 92.88 92 LYS A N 1
ATOM 713 C CA . LYS A 1 92 ? -5.744 -6.524 26.081 1.00 92.88 92 LYS A CA 1
ATOM 714 C C . LYS A 1 92 ? -4.384 -7.062 26.525 1.00 92.88 92 LYS A C 1
ATOM 716 O O . LYS A 1 92 ? -4.145 -8.261 26.425 1.00 92.88 92 LYS A O 1
ATOM 721 N N . LYS A 1 93 ? -3.502 -6.189 27.024 1.00 94.75 93 LYS A N 1
ATOM 722 C CA . LYS A 1 93 ? -2.181 -6.589 27.539 1.00 94.75 93 LYS A CA 1
ATOM 723 C C . LYS A 1 93 ? -2.344 -7.664 28.626 1.00 94.75 93 LYS A C 1
ATOM 725 O O . LYS A 1 93 ? -3.216 -7.533 29.481 1.00 94.75 93 LYS A O 1
ATOM 730 N N . GLY A 1 94 ? -1.533 -8.721 28.558 1.00 95.38 94 GLY A N 1
ATOM 731 C CA . GLY A 1 94 ? -1.577 -9.850 29.497 1.00 95.38 94 GLY A CA 1
ATOM 732 C C . GLY A 1 94 ? -2.679 -10.885 29.233 1.00 95.38 94 GLY A C 1
ATOM 733 O O . GLY A 1 94 ? -2.791 -11.839 29.992 1.00 95.38 94 GLY A O 1
ATOM 734 N N . LYS A 1 95 ? -3.487 -10.734 28.172 1.00 93.38 95 LYS A N 1
ATOM 735 C CA . LYS A 1 95 ? -4.475 -11.739 27.758 1.00 93.38 95 LYS A CA 1
ATOM 736 C C . LYS A 1 95 ? -4.218 -12.172 26.320 1.00 93.38 95 LYS A C 1
ATOM 738 O O . LYS A 1 95 ? -4.247 -11.352 25.406 1.00 93.38 95 LYS A O 1
ATOM 743 N N . PHE A 1 96 ? -3.989 -13.466 26.134 1.00 93.19 96 PHE A N 1
ATOM 744 C CA . PHE A 1 96 ? -3.834 -14.066 24.816 1.00 93.19 96 PHE A CA 1
ATOM 745 C C . PHE A 1 96 ? -5.181 -14.114 24.073 1.00 93.19 96 PHE A C 1
ATOM 747 O O . PHE A 1 96 ? -6.226 -14.373 24.675 1.00 93.19 96 PHE A O 1
ATOM 754 N N . GLY A 1 97 ? -5.156 -13.852 22.764 1.00 93.88 97 GLY A N 1
ATOM 755 C CA . GLY A 1 97 ? -6.342 -13.837 21.902 1.00 93.88 97 GLY A CA 1
ATOM 756 C C . GLY A 1 97 ? -7.079 -12.492 21.824 1.00 93.88 97 GLY A C 1
ATOM 757 O O . GLY A 1 97 ? -6.612 -11.457 22.305 1.00 93.88 97 GLY A O 1
ATOM 758 N N . PHE A 1 98 ? -8.244 -12.498 21.166 1.00 91.00 98 PHE A N 1
ATOM 759 C CA . PHE A 1 98 ? -9.087 -11.309 21.026 1.00 91.00 98 PHE A CA 1
ATOM 760 C C . PHE A 1 98 ? -10.050 -11.161 22.209 1.00 91.00 98 PHE A C 1
ATOM 762 O O . PHE A 1 98 ? -10.595 -12.128 22.739 1.00 91.00 98 PHE A O 1
ATOM 769 N N . VAL A 1 99 ? -10.327 -9.919 22.586 1.00 92.69 99 VAL A N 1
ATOM 770 C CA . VAL A 1 99 ? -11.357 -9.556 23.557 1.00 92.69 99 VAL A CA 1
ATOM 771 C C . VAL A 1 99 ? -12.493 -8.875 22.809 1.00 92.69 99 VAL A C 1
ATOM 773 O O . VAL A 1 99 ? -12.309 -7.812 22.213 1.00 92.69 99 VAL A O 1
ATOM 776 N N . LYS A 1 100 ? -13.677 -9.491 22.835 1.00 92.38 100 LYS A N 1
ATOM 777 C CA . LYS A 1 100 ? -14.872 -8.949 22.188 1.00 92.38 100 LYS A CA 1
ATOM 778 C C . LYS A 1 100 ? -15.553 -7.936 23.108 1.00 92.38 100 LYS A C 1
ATOM 780 O O . LYS A 1 100 ? -16.023 -8.288 24.186 1.00 92.38 100 LYS A O 1
ATOM 785 N N . ARG A 1 101 ? -15.616 -6.674 22.691 1.00 88.06 101 ARG A N 1
ATOM 786 C CA . ARG A 1 101 ? -16.359 -5.601 23.366 1.00 88.06 101 ARG A CA 1
ATOM 787 C C . ARG A 1 101 ? -17.692 -5.384 22.658 1.00 88.06 101 ARG A C 1
ATOM 789 O O . ARG A 1 101 ? -17.781 -5.511 21.438 1.00 88.06 101 ARG A O 1
ATOM 796 N N . LYS A 1 102 ? -18.728 -5.017 23.418 1.00 84.19 102 LYS A N 1
ATOM 797 C CA . LYS A 1 102 ? -19.995 -4.559 22.837 1.00 84.19 102 LYS A CA 1
ATOM 798 C C . LYS A 1 102 ? -19.726 -3.268 22.067 1.00 84.19 102 LYS A C 1
ATOM 800 O O . LYS A 1 102 ? -19.432 -2.236 22.665 1.00 84.19 102 LYS A O 1
ATOM 805 N N . THR A 1 103 ? -19.811 -3.321 20.746 1.00 77.69 103 THR A N 1
ATOM 806 C CA . THR A 1 103 ? -19.871 -2.109 19.935 1.00 77.69 103 THR A CA 1
ATOM 807 C C . THR A 1 103 ? -21.308 -1.624 19.935 1.00 77.69 103 THR A C 1
ATOM 809 O O . THR A 1 103 ? -22.243 -2.419 19.806 1.00 77.69 103 THR A O 1
ATOM 812 N N . ARG A 1 104 ? -21.512 -0.314 20.116 1.00 68.94 104 ARG A N 1
ATOM 813 C CA . ARG A 1 104 ? -22.824 0.281 19.852 1.00 68.94 104 ARG A CA 1
ATOM 814 C C . ARG A 1 104 ? -23.113 0.008 18.380 1.00 68.94 104 ARG A C 1
ATOM 816 O O . ARG A 1 104 ? -22.450 0.574 17.512 1.00 68.94 104 ARG A O 1
ATOM 823 N N . ARG A 1 105 ? -24.051 -0.903 18.091 1.00 65.69 105 ARG A N 1
ATOM 824 C CA . ARG A 1 105 ? -24.608 -1.024 16.743 1.00 65.69 105 ARG A CA 1
ATOM 825 C C . ARG A 1 105 ? -25.096 0.374 16.400 1.00 65.69 105 ARG A C 1
ATOM 827 O O . ARG A 1 105 ? -25.927 0.905 17.129 1.00 65.69 105 ARG A O 1
ATOM 834 N N . ALA A 1 106 ? -24.540 0.985 15.355 1.00 61.50 106 ALA A N 1
ATOM 835 C CA . ALA A 1 106 ? -25.116 2.203 14.820 1.00 61.50 106 ALA A CA 1
ATOM 836 C C . ALA A 1 106 ? -26.551 1.839 14.434 1.00 61.50 106 ALA A C 1
ATOM 838 O O . ALA A 1 106 ? -26.772 1.119 13.459 1.00 61.50 106 ALA A O 1
ATOM 839 N N . THR A 1 107 ? -27.515 2.222 15.270 1.00 63.28 107 THR A N 1
ATOM 840 C CA . THR A 1 107 ? -28.930 2.109 14.950 1.00 63.28 107 THR A CA 1
ATOM 841 C C . THR A 1 107 ? -29.091 2.822 13.621 1.00 63.28 107 THR A C 1
ATOM 843 O O . THR A 1 107 ? -28.740 4.001 13.527 1.00 63.28 107 THR A O 1
ATOM 846 N N . ARG A 1 108 ? -29.529 2.106 12.574 1.00 63.31 108 ARG A N 1
ATOM 847 C CA . ARG A 1 108 ? -29.910 2.754 11.316 1.00 63.31 108 ARG A CA 1
ATOM 848 C C . ARG A 1 108 ? -30.917 3.821 11.724 1.00 63.31 108 ARG A C 1
ATOM 850 O O . ARG A 1 108 ? -3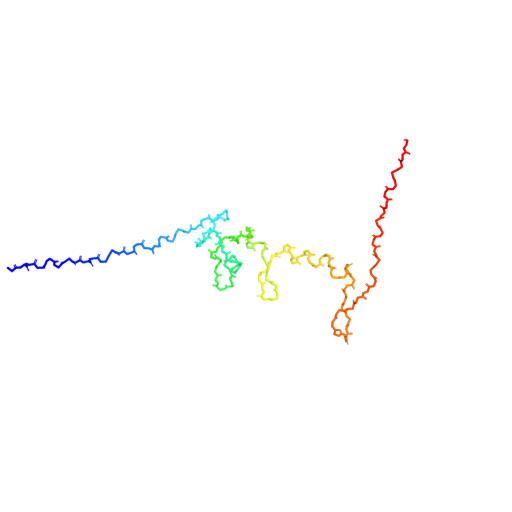1.991 3.474 12.207 1.00 63.31 108 ARG A O 1
ATOM 857 N N . LYS A 1 109 ? -30.548 5.103 11.642 1.00 62.62 109 LYS A N 1
ATOM 858 C CA . LYS A 1 109 ? -31.531 6.173 11.782 1.00 62.62 109 LYS A CA 1
ATOM 859 C C . LYS A 1 109 ? -32.494 5.943 10.628 1.00 62.62 109 LYS A C 1
ATOM 861 O O . LYS A 1 109 ? -32.136 6.209 9.482 1.00 62.62 109 LYS A O 1
ATOM 866 N N . ASN A 1 110 ? -33.662 5.380 10.922 1.00 61.66 110 ASN A N 1
ATOM 867 C CA . ASN A 1 110 ? -34.776 5.402 9.994 1.00 61.66 110 ASN A CA 1
ATOM 868 C C . ASN A 1 110 ? -35.012 6.885 9.703 1.00 61.66 110 ASN A C 1
ATOM 870 O O . ASN A 1 110 ? -35.445 7.629 10.580 1.00 61.66 110 ASN A O 1
ATOM 874 N N . LYS A 1 111 ? -34.627 7.335 8.505 1.00 62.41 111 LYS A N 1
ATOM 875 C CA . LYS A 1 111 ? -35.087 8.607 7.953 1.00 62.41 111 LYS A CA 1
ATOM 876 C C . LYS A 1 111 ? -36.588 8.420 7.764 1.00 62.41 111 LYS A C 1
ATOM 878 O O . LYS A 1 111 ? -37.013 7.903 6.736 1.00 62.41 111 LYS A O 1
ATOM 883 N N . SER A 1 112 ? -37.380 8.726 8.787 1.00 61.28 112 SER A N 1
ATOM 884 C CA . SER A 1 112 ? -38.816 8.855 8.597 1.00 61.28 112 SER A CA 1
ATOM 885 C C . SER A 1 112 ? -39.019 9.999 7.608 1.00 61.28 112 SER A C 1
ATOM 887 O O . SER A 1 112 ? -38.504 11.105 7.777 1.00 61.28 112 SER A O 1
ATOM 889 N N . ASN A 1 113 ? -39.672 9.673 6.499 1.00 61.03 113 ASN A N 1
ATOM 890 C CA . ASN A 1 113 ? -39.950 10.598 5.419 1.00 61.03 113 ASN A CA 1
ATOM 891 C C . ASN A 1 113 ? -40.951 11.632 5.958 1.00 61.03 113 ASN A C 1
ATOM 893 O O . ASN A 1 113 ? -42.101 11.282 6.226 1.00 61.03 113 ASN A O 1
ATOM 897 N N . LYS A 1 114 ? -40.519 12.875 6.199 1.00 59.03 114 LYS A N 1
ATOM 898 C CA . LYS A 1 114 ? -41.427 13.951 6.610 1.00 59.03 114 LYS A CA 1
ATOM 899 C C . LYS A 1 114 ? -42.227 14.353 5.371 1.00 59.03 114 LYS A C 1
ATOM 901 O O . LYS A 1 114 ? -41.749 15.156 4.576 1.00 59.03 114 LYS A O 1
ATOM 906 N N . LYS A 1 115 ? -43.392 13.725 5.173 1.00 57.38 115 LYS A N 1
ATOM 907 C CA . LYS A 1 115 ? -44.367 14.166 4.169 1.00 57.38 115 LYS A CA 1
ATOM 908 C C . LYS A 1 115 ? -44.745 15.615 4.484 1.00 57.38 115 LYS A C 1
ATOM 910 O O . LYS A 1 115 ? -45.048 15.927 5.637 1.00 57.38 115 LYS A O 1
ATOM 915 N N . LYS A 1 116 ? -44.633 16.465 3.470 1.00 49.16 116 LYS A N 1
ATOM 916 C CA . LYS A 1 116 ? -45.208 17.805 3.431 1.00 49.16 116 LYS A CA 1
ATOM 917 C C . LYS A 1 116 ? -46.530 17.713 2.685 1.00 49.16 116 LYS A C 1
ATOM 919 O O . LYS A 1 116 ? -46.594 16.850 1.778 1.00 49.16 116 LYS A O 1
#

InterPro domains:
  IPR043928 DVNP family [PF19060] (35-108)

pLDDT: mean 81.57, std 17.35, range [41.16, 96.69]

Organism: NCBI:txid1070528

Sequence (116 aa):
MSEEEVHNNEMPEMEGGSHHMFKGPDGKTYMSKTGSRRQVFGTSAHKPSAYATSGGLTKKDLVMSHGRIVSKKKHLTAKKEKRLEKHGYFAKKGKFGFVKRKTRRATRKNKSNKKK

Radius of gyration: 29.11 Å; chains: 1; bounding box: 71×69×82 Å

Secondary structure (DSSP, 8-state):
---------------------EE-TTS-EESEEEE-HHHHH--SSS---EEEETT---GGGEEEETTEEEEHHHHHHHHHH-HHHHTTEE--TT--S-EE----------------